Protein AF-A0A537E6P3-F1 (afdb_monomer_lite)

Radius of gyration: 14.74 Å; chains: 1; bounding box: 36×31×31 Å

Secondary structure (DSSP, 8-state):
-EEEETTEEEE----TTSHHHHHHHH--EEEE--B-TTS-BSS--EEEEEE----HHHHHHHHHHHS--------

Structure (mmCIF, N/CA/C/O backbone):
data_AF-A0A537E6P3-F1
#
_entry.id   AF-A0A537E6P3-F1
#
loop_
_atom_site.group_PDB
_atom_site.id
_atom_site.type_symbol
_atom_site.label_atom_id
_atom_site.label_alt_id
_atom_site.label_comp_id
_atom_site.label_asym_id
_atom_site.label_entity_id
_atom_site.label_seq_id
_atom_site.pdbx_PDB_ins_code
_atom_site.Cartn_x
_atom_site.Cartn_y
_atom_site.Cartn_z
_atom_site.occupancy
_atom_site.B_iso_or_equiv
_atom_site.auth_seq_id
_atom_site.auth_comp_id
_atom_site.auth_asym_id
_atom_site.auth_atom_id
_atom_site.pdbx_PDB_model_num
ATOM 1 N N . MET A 1 1 ? -2.844 -0.056 4.317 1.00 70.62 1 MET A N 1
ATOM 2 C CA . MET A 1 1 ? -3.494 0.347 3.047 1.00 70.62 1 MET A CA 1
ATOM 3 C C . MET A 1 1 ? -3.601 -0.866 2.131 1.00 70.62 1 MET A C 1
ATOM 5 O O . MET A 1 1 ? -2.643 -1.616 1.975 1.00 70.62 1 MET A O 1
ATOM 9 N N . VAL A 1 2 ? -4.761 -1.053 1.520 1.00 64.44 2 VAL A N 1
ATOM 10 C CA . VAL A 1 2 ? -5.078 -2.100 0.548 1.00 64.44 2 VAL A CA 1
ATOM 11 C C . VAL A 1 2 ? -5.332 -1.441 -0.798 1.00 64.44 2 VAL A C 1
ATOM 13 O O . VAL A 1 2 ? -5.985 -0.410 -0.870 1.00 64.44 2 VAL A O 1
ATOM 16 N N . LEU A 1 3 ? -4.793 -2.012 -1.866 1.00 63.97 3 LEU A N 1
ATOM 17 C CA . LEU A 1 3 ? -4.908 -1.517 -3.232 1.00 63.97 3 LEU A CA 1
ATOM 18 C C . LEU A 1 3 ? -5.539 -2.621 -4.080 1.00 63.97 3 LEU A C 1
ATOM 20 O O . LEU A 1 3 ? -4.938 -3.684 -4.256 1.00 63.97 3 LEU A O 1
ATOM 24 N N . ARG A 1 4 ? -6.759 -2.399 -4.581 1.00 45.69 4 ARG A N 1
ATOM 25 C CA . ARG A 1 4 ? -7.544 -3.443 -5.258 1.00 45.69 4 ARG A CA 1
ATOM 26 C C . ARG A 1 4 ? -7.653 -3.175 -6.759 1.00 45.69 4 ARG A C 1
ATOM 28 O O . ARG A 1 4 ? -8.242 -2.183 -7.180 1.00 45.69 4 ARG A O 1
ATOM 35 N N . ARG A 1 5 ? -7.149 -4.105 -7.575 1.00 55.25 5 ARG A N 1
ATOM 36 C CA . ARG A 1 5 ? -7.598 -4.322 -8.960 1.00 55.25 5 ARG A CA 1
ATOM 37 C C . ARG A 1 5 ? -8.696 -5.385 -8.920 1.00 55.25 5 ARG A C 1
ATOM 39 O O . ARG A 1 5 ? -8.627 -6.293 -8.090 1.00 55.25 5 ARG A O 1
ATOM 46 N N . LYS A 1 6 ? -9.680 -5.338 -9.826 1.00 48.03 6 LYS A N 1
ATOM 47 C CA . LYS A 1 6 ? -10.514 -6.517 -10.116 1.00 48.03 6 LYS A CA 1
ATOM 48 C C . LYS A 1 6 ? -9.540 -7.663 -10.469 1.00 48.03 6 LYS A C 1
ATOM 50 O O . LYS A 1 6 ? -8.918 -7.607 -11.518 1.00 48.03 6 LYS A O 1
ATOM 55 N N . GLN A 1 7 ? -9.343 -8.6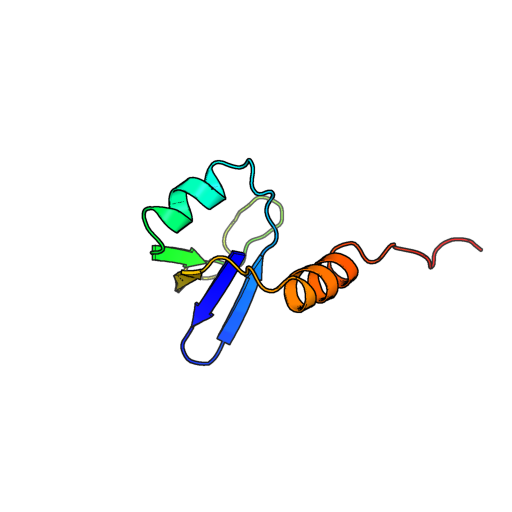09 -9.546 1.00 52.94 7 GLN A N 1
ATOM 56 C CA . GLN A 1 7 ? -8.461 -9.795 -9.597 1.00 52.94 7 GLN A CA 1
ATOM 57 C C . GLN A 1 7 ? -6.974 -9.694 -9.159 1.00 52.94 7 GLN A C 1
ATOM 59 O O . GLN A 1 7 ? -6.397 -10.748 -8.939 1.00 52.94 7 GLN A O 1
ATOM 64 N N . ASN A 1 8 ? -6.369 -8.523 -8.885 1.00 74.62 8 ASN A N 1
ATOM 65 C CA . ASN A 1 8 ? -5.009 -8.440 -8.287 1.00 74.62 8 ASN A CA 1
ATOM 66 C C . ASN A 1 8 ? -4.978 -7.492 -7.077 1.00 74.62 8 ASN A C 1
ATOM 68 O O . ASN A 1 8 ? -5.231 -6.293 -7.207 1.00 74.62 8 ASN A O 1
ATOM 72 N N . LEU A 1 9 ? -4.658 -8.027 -5.897 1.00 83.44 9 LEU A N 1
ATOM 73 C CA . LEU A 1 9 ? -4.638 -7.296 -4.630 1.00 83.44 9 LEU A CA 1
ATOM 74 C C . LEU A 1 9 ? -3.202 -6.989 -4.201 1.00 83.44 9 LEU A C 1
ATOM 76 O O . LEU A 1 9 ? -2.420 -7.907 -3.963 1.00 83.44 9 LEU A O 1
ATOM 80 N N . VAL A 1 10 ? -2.877 -5.709 -4.040 1.00 86.88 10 VAL A N 1
ATOM 81 C CA . VAL A 1 10 ? -1.597 -5.258 -3.482 1.00 86.88 10 VAL A CA 1
ATOM 82 C C . VAL A 1 10 ? -1.846 -4.701 -2.083 1.00 86.88 10 VAL A C 1
ATOM 84 O O . VAL A 1 10 ? -2.809 -3.973 -1.855 1.00 86.88 10 VAL A O 1
ATOM 87 N N . ARG A 1 11 ? -0.988 -5.042 -1.120 1.00 87.88 11 ARG A N 1
ATOM 88 C CA . ARG A 1 11 ? -1.037 -4.479 0.236 1.00 87.88 11 ARG A CA 1
ATOM 89 C C . ARG A 1 11 ? 0.213 -3.661 0.496 1.00 87.88 11 ARG A C 1
ATOM 91 O O . ARG A 1 11 ? 1.313 -4.095 0.172 1.00 87.88 11 ARG A O 1
ATOM 98 N N . ALA A 1 12 ? 0.023 -2.493 1.093 1.00 88.12 12 ALA A N 1
ATOM 99 C CA . ALA A 1 12 ? 1.098 -1.609 1.507 1.00 88.12 12 ALA A CA 1
ATOM 100 C C . ALA A 1 12 ? 0.879 -1.182 2.958 1.00 88.12 12 ALA A C 1
ATOM 102 O O . ALA A 1 12 ? -0.232 -0.813 3.366 1.00 88.12 12 ALA A O 1
ATOM 103 N N . HIS A 1 13 ? 1.953 -1.228 3.735 1.00 88.50 13 HIS A N 1
ATOM 104 C CA . HIS A 1 13 ? 1.952 -0.750 5.106 1.00 88.50 13 HIS A CA 1
ATOM 105 C C . HIS A 1 13 ? 2.334 0.734 5.152 1.00 88.50 13 HIS A C 1
ATOM 107 O O . HIS A 1 13 ? 3.172 1.201 4.383 1.00 88.50 13 HIS A O 1
ATOM 113 N N . THR A 1 14 ? 1.655 1.478 6.015 1.00 88.75 14 THR A N 1
ATOM 114 C CA . THR A 1 14 ? 1.939 2.877 6.335 1.00 88.75 14 THR A CA 1
ATOM 115 C C . THR A 1 14 ? 1.356 3.147 7.711 1.00 88.75 14 THR A C 1
ATOM 117 O O . THR A 1 14 ? 0.271 2.637 8.000 1.00 88.75 14 THR A O 1
ATOM 120 N N . ASP A 1 15 ? 2.028 3.976 8.503 1.00 85.12 15 ASP A N 1
ATOM 121 C CA . ASP A 1 15 ? 1.490 4.397 9.793 1.00 85.12 15 ASP A CA 1
ATOM 122 C C . ASP A 1 15 ? 0.256 5.288 9.604 1.00 85.12 15 ASP A C 1
ATOM 124 O O . ASP A 1 15 ? 0.131 6.039 8.620 1.00 85.12 15 ASP A O 1
ATOM 128 N N . ASP A 1 16 ? -0.656 5.192 10.566 1.00 84.62 16 ASP A N 1
ATOM 129 C CA . ASP A 1 16 ? -1.927 5.915 10.637 1.00 84.62 16 ASP A CA 1
ATOM 130 C C . ASP A 1 16 ? -1.748 7.439 10.730 1.00 84.62 16 ASP A C 1
ATOM 132 O O . ASP A 1 16 ? -2.507 8.201 10.127 1.00 84.62 16 ASP A O 1
ATOM 136 N N . SER A 1 17 ? -0.682 7.883 11.393 1.00 84.50 17 SER A N 1
ATOM 137 C CA . SER A 1 17 ? -0.306 9.289 11.572 1.00 84.50 17 SER A CA 1
ATOM 138 C C . SER A 1 17 ? 0.131 9.986 10.276 1.00 84.50 17 SER A C 1
ATOM 140 O O . SER A 1 17 ? 0.226 11.216 10.215 1.00 84.50 17 SER A O 1
ATOM 142 N N . THR A 1 18 ? 0.375 9.233 9.201 1.00 89.56 18 THR A N 1
ATOM 143 C CA . THR A 1 18 ? 0.919 9.794 7.963 1.00 89.56 18 THR A CA 1
ATOM 144 C C . THR A 1 18 ? -0.132 10.522 7.123 1.00 89.56 18 THR A C 1
ATOM 146 O O . THR A 1 18 ? -1.289 10.118 6.985 1.00 89.56 18 THR A O 1
ATOM 149 N N . GLY A 1 19 ? 0.308 11.563 6.408 1.00 92.38 19 GLY A N 1
ATOM 150 C CA . GLY A 1 19 ? -0.537 12.261 5.433 1.00 92.38 19 GLY A CA 1
ATOM 151 C C . GLY A 1 19 ? -1.070 11.365 4.302 1.00 92.38 19 GLY A C 1
ATOM 152 O O . GLY A 1 19 ? -2.030 11.746 3.635 1.00 92.38 19 GLY A O 1
ATOM 153 N N . LYS A 1 20 ? -0.492 10.171 4.090 1.00 90.31 20 LYS A N 1
ATOM 154 C CA . LYS A 1 20 ? -0.963 9.201 3.090 1.00 90.31 20 LYS A CA 1
ATOM 155 C C . LYS A 1 20 ? -2.359 8.692 3.441 1.00 90.31 20 LYS A C 1
ATOM 157 O O . LYS A 1 20 ? -3.236 8.722 2.584 1.00 90.31 20 LYS A O 1
ATOM 162 N N . VAL A 1 21 ? -2.581 8.316 4.703 1.00 91.88 21 VAL A N 1
ATOM 163 C CA . VAL A 1 21 ? -3.873 7.809 5.194 1.00 91.88 21 VAL A CA 1
ATOM 164 C C . VAL A 1 21 ? -4.964 8.862 5.030 1.00 91.88 21 VAL A C 1
ATOM 166 O O . VAL A 1 21 ? -6.015 8.578 4.454 1.00 91.88 21 VAL A O 1
ATOM 169 N N . LYS A 1 22 ? -4.671 10.112 5.412 1.00 91.44 22 LYS A N 1
ATOM 170 C CA . LYS A 1 22 ? -5.588 11.248 5.220 1.00 91.44 22 LYS A CA 1
ATOM 171 C C . LYS A 1 22 ? -5.949 11.455 3.743 1.00 91.44 22 LYS A C 1
ATOM 173 O O . LYS A 1 22 ? -7.116 11.659 3.416 1.00 91.44 22 LYS A O 1
ATOM 178 N N . ARG A 1 23 ? -4.965 1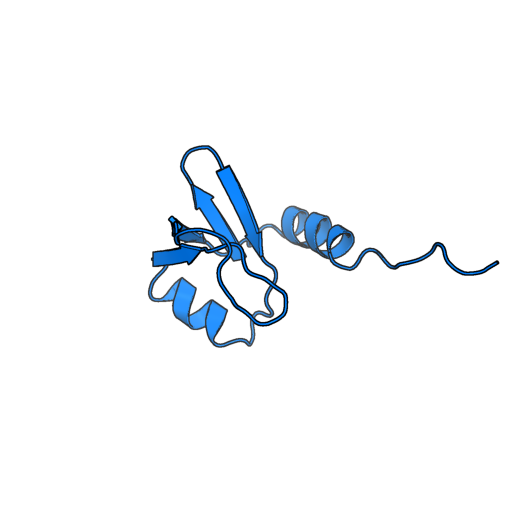1.376 2.836 1.00 93.44 23 ARG A N 1
ATOM 179 C CA . ARG A 1 23 ? -5.189 11.538 1.387 1.00 93.44 23 ARG A CA 1
ATOM 180 C C . ARG A 1 23 ? -6.039 10.415 0.800 1.00 93.44 23 ARG A C 1
ATOM 182 O O . ARG A 1 23 ? -6.956 10.722 0.054 1.00 93.44 23 ARG A O 1
ATOM 189 N N . ILE A 1 24 ? -5.774 9.159 1.160 1.00 92.94 24 ILE A N 1
ATOM 190 C CA . ILE A 1 24 ? -6.538 7.994 0.679 1.00 92.94 24 ILE A CA 1
ATOM 191 C C . ILE A 1 24 ? -7.985 8.044 1.165 1.00 92.94 24 ILE A C 1
ATOM 193 O O . ILE A 1 24 ? -8.895 7.797 0.381 1.00 92.94 24 ILE A O 1
ATOM 197 N N . SER A 1 25 ? -8.193 8.408 2.435 1.00 90.88 25 SER A N 1
ATOM 198 C CA . SER A 1 25 ? -9.532 8.581 3.008 1.00 90.88 25 SER A CA 1
ATOM 199 C C . SER A 1 25 ? -10.332 9.661 2.263 1.00 90.88 25 SER A C 1
ATOM 201 O O . SER A 1 25 ? -11.509 9.475 1.967 1.00 90.88 25 SER A O 1
ATOM 203 N N . ARG A 1 26 ? -9.677 10.766 1.870 1.00 94.50 26 ARG A N 1
ATOM 204 C CA . ARG A 1 26 ? -10.314 11.866 1.124 1.00 94.50 26 ARG A CA 1
ATOM 205 C C . ARG A 1 26 ? -10.500 11.580 -0.372 1.00 94.50 26 ARG A C 1
ATOM 207 O O . ARG A 1 26 ? -11.500 11.989 -0.951 1.00 94.50 26 ARG A O 1
ATOM 214 N N . ASN A 1 27 ? -9.526 10.943 -1.017 1.00 95.56 27 ASN A N 1
ATOM 215 C CA . ASN A 1 27 ? -9.563 10.564 -2.427 1.00 95.56 27 ASN A CA 1
ATOM 216 C C . ASN A 1 27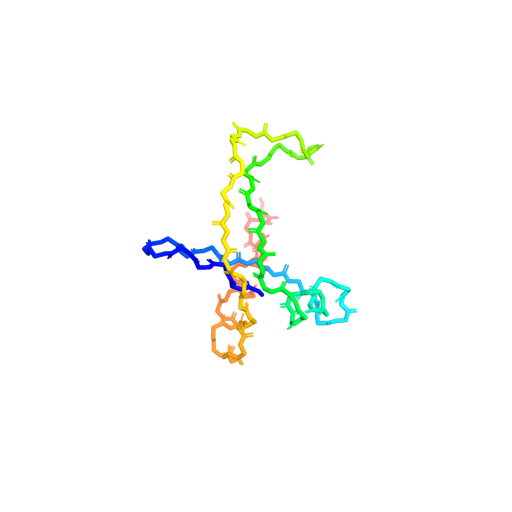 ? -8.856 9.210 -2.618 1.00 95.56 27 ASN A C 1
ATOM 218 O O . ASN A 1 27 ? -7.624 9.162 -2.673 1.00 95.56 27 ASN A O 1
ATOM 222 N N . PRO A 1 28 ? -9.611 8.112 -2.775 1.00 93.62 28 PRO A N 1
ATOM 223 C CA . PRO A 1 28 ? -9.040 6.772 -2.843 1.00 93.62 28 PRO A CA 1
ATOM 224 C C . PRO A 1 28 ? -8.447 6.427 -4.216 1.00 93.62 28 PRO A C 1
ATOM 226 O O . PRO A 1 28 ? -7.981 5.305 -4.407 1.00 93.62 28 PRO A O 1
ATOM 229 N N . LYS A 1 29 ? -8.478 7.338 -5.200 1.00 94.69 29 LYS A N 1
ATOM 230 C CA . LYS A 1 29 ? -7.850 7.113 -6.509 1.00 94.69 29 LYS A CA 1
ATOM 231 C C . LYS A 1 29 ? -6.332 7.193 -6.373 1.00 94.69 29 LYS A C 1
ATOM 233 O O . LYS A 1 29 ? -5.801 8.203 -5.914 1.00 94.69 29 LYS A O 1
ATOM 238 N N . VAL A 1 30 ? -5.638 6.146 -6.803 1.00 92.94 30 VAL A N 1
ATOM 239 C CA . VAL A 1 30 ? -4.176 6.052 -6.722 1.00 92.94 30 VAL A CA 1
ATOM 240 C C . VAL A 1 30 ? -3.584 5.497 -8.011 1.00 92.94 30 VAL A C 1
ATOM 242 O O . VAL A 1 30 ? -4.264 4.830 -8.787 1.00 92.94 30 VAL A O 1
ATOM 245 N N . ARG A 1 31 ? -2.290 5.743 -8.201 1.00 92.25 31 ARG A N 1
ATOM 246 C CA . ARG A 1 31 ? -1.478 5.156 -9.266 1.00 92.25 31 ARG A CA 1
ATOM 247 C C . ARG A 1 31 ? -0.354 4.342 -8.655 1.00 92.25 31 ARG A C 1
ATOM 249 O O . ARG A 1 31 ? 0.272 4.784 -7.693 1.00 92.25 31 ARG A O 1
ATOM 256 N N . ILE A 1 32 ? -0.109 3.161 -9.208 1.00 90.75 32 ILE A N 1
ATOM 257 C CA . ILE A 1 32 ? 0.899 2.223 -8.713 1.00 90.75 32 ILE A CA 1
ATOM 258 C C . ILE A 1 32 ? 1.856 1.918 -9.853 1.00 90.75 32 ILE A C 1
ATOM 260 O O . ILE A 1 32 ? 1.424 1.449 -10.899 1.00 90.75 32 ILE A O 1
ATOM 264 N N . ALA A 1 33 ? 3.148 2.137 -9.638 1.00 91.06 33 ALA A N 1
ATOM 265 C CA . ALA A 1 33 ? 4.187 1.714 -10.565 1.00 91.06 33 ALA A CA 1
ATOM 266 C C . ALA A 1 33 ? 5.258 0.930 -9.797 1.00 91.06 33 ALA A C 1
ATOM 268 O O . ALA A 1 33 ? 5.705 1.398 -8.744 1.00 91.06 33 ALA A O 1
ATOM 269 N N . PRO A 1 34 ? 5.699 -0.241 -10.288 1.00 91.31 34 PRO A N 1
ATOM 270 C CA . PRO A 1 34 ? 6.907 -0.860 -9.766 1.00 91.31 34 PRO A CA 1
ATOM 271 C C . PRO A 1 34 ? 8.096 0.055 -10.071 1.00 91.31 34 PRO A C 1
ATOM 273 O O . PRO A 1 34 ? 8.192 0.608 -11.166 1.00 91.31 34 PRO A O 1
ATOM 276 N N . SER A 1 35 ? 9.016 0.215 -9.126 1.00 91.94 35 SER A N 1
ATOM 277 C CA . SER A 1 35 ? 10.175 1.097 -9.283 1.00 91.94 35 SER A CA 1
ATOM 278 C C . SER A 1 35 ? 11.465 0.451 -8.779 1.00 91.94 35 SER A C 1
ATOM 280 O O . SER A 1 35 ? 11.464 -0.578 -8.098 1.00 91.94 35 SER A O 1
ATOM 282 N N . TYR A 1 36 ? 12.600 1.018 -9.185 1.00 92.81 36 TYR A N 1
ATOM 283 C CA . TYR A 1 36 ? 13.892 0.750 -8.556 1.00 92.81 36 TYR A CA 1
ATOM 284 C C . TYR A 1 36 ? 13.976 1.444 -7.194 1.00 92.81 36 TYR A C 1
ATOM 286 O O . TYR A 1 36 ? 13.209 2.358 -6.906 1.00 92.81 36 TYR A O 1
ATOM 294 N N . PHE A 1 37 ? 14.972 1.075 -6.386 1.00 86.38 37 PHE A N 1
ATOM 295 C CA . PHE A 1 37 ? 15.203 1.669 -5.064 1.00 86.38 37 PHE A CA 1
ATOM 296 C C . PHE A 1 37 ? 15.286 3.209 -5.082 1.00 86.38 37 PHE A C 1
ATOM 298 O O . PHE A 1 37 ? 14.831 3.865 -4.154 1.00 86.38 37 PHE A O 1
ATOM 305 N N . ARG A 1 38 ? 15.792 3.801 -6.175 1.00 91.06 38 ARG A N 1
ATOM 306 C CA . ARG A 1 38 ? 15.859 5.262 -6.381 1.00 91.06 38 ARG A CA 1
ATOM 307 C C . ARG A 1 38 ? 14.590 5.883 -6.988 1.00 91.06 38 ARG A C 1
ATOM 309 O O . ARG A 1 38 ? 14.631 7.005 -7.473 1.00 91.06 38 ARG A O 1
ATOM 316 N N . GLY A 1 39 ? 13.478 5.154 -7.037 1.00 86.69 39 GLY A N 1
ATOM 317 C CA . GLY A 1 39 ? 12.190 5.670 -7.506 1.00 86.69 39 GLY A CA 1
ATOM 318 C C . GLY A 1 39 ? 12.010 5.737 -9.026 1.00 86.69 39 GLY A C 1
ATOM 319 O O . GLY A 1 39 ? 10.936 6.126 -9.470 1.00 86.69 39 GLY A O 1
ATOM 320 N N . LYS A 1 40 ? 12.993 5.315 -9.838 1.00 92.62 40 LYS A N 1
ATOM 321 C CA . LYS A 1 40 ? 12.815 5.197 -11.299 1.00 92.62 40 LYS A CA 1
ATOM 322 C C . LYS A 1 40 ? 11.753 4.123 -11.603 1.00 92.62 40 LYS A C 1
ATOM 324 O O . LYS A 1 40 ? 11.968 2.977 -11.195 1.00 92.62 40 LYS A O 1
ATOM 329 N N . PRO A 1 41 ? 10.639 4.438 -12.290 1.00 92.88 41 PRO A N 1
ATOM 330 C CA . PRO A 1 41 ? 9.633 3.443 -12.659 1.00 92.88 41 PRO A CA 1
ATOM 331 C C . PRO A 1 41 ? 10.207 2.358 -13.582 1.00 92.88 41 PRO A C 1
ATOM 333 O O . PRO A 1 41 ? 11.027 2.642 -14.453 1.00 92.88 41 PRO A O 1
ATOM 336 N N . LYS A 1 42 ? 9.783 1.110 -13.368 1.00 93.50 42 LYS A N 1
ATOM 337 C CA . LYS A 1 42 ? 10.120 -0.070 -14.185 1.00 93.50 42 LYS A CA 1
ATOM 338 C C . LYS A 1 42 ? 9.072 -0.368 -15.257 1.00 93.50 42 LYS A C 1
ATOM 340 O O . LYS A 1 42 ? 9.361 -1.096 -16.195 1.00 93.50 42 LYS A O 1
ATOM 345 N N . ALA A 1 43 ? 7.862 0.145 -15.076 1.00 91.69 43 ALA A N 1
ATOM 346 C CA . ALA A 1 43 ? 6.733 -0.033 -15.973 1.00 91.69 43 ALA A CA 1
ATOM 347 C C . ALA A 1 43 ? 5.796 1.175 -15.852 1.00 91.69 43 ALA A C 1
ATOM 349 O O . ALA A 1 43 ? 5.959 2.003 -14.946 1.00 91.69 43 ALA A O 1
ATOM 350 N N . GLU A 1 44 ? 4.816 1.251 -16.750 1.00 92.25 44 GLU A N 1
ATOM 351 C CA . GLU A 1 44 ? 3.739 2.231 -16.658 1.00 92.25 44 GLU A CA 1
ATOM 352 C C . GLU A 1 44 ? 2.971 2.107 -15.342 1.00 92.25 44 GLU A C 1
ATOM 354 O O . GLU A 1 44 ? 2.894 1.042 -14.716 1.00 92.25 44 GLU A O 1
ATOM 359 N N . TYR A 1 45 ? 2.408 3.234 -14.911 1.00 91.25 45 TYR A N 1
ATOM 360 C CA . TYR A 1 45 ? 1.557 3.242 -13.740 1.00 91.25 45 TYR A CA 1
ATOM 361 C C . TYR A 1 45 ? 0.210 2.599 -14.053 1.00 91.25 45 TYR A C 1
ATOM 363 O O . TYR A 1 45 ? -0.363 2.767 -15.124 1.00 91.25 45 TYR A O 1
ATOM 371 N N . ILE A 1 46 ? -0.322 1.903 -13.060 1.00 89.94 46 ILE A N 1
ATOM 372 C CA . ILE A 1 46 ? -1.654 1.322 -13.097 1.00 89.94 46 ILE A CA 1
ATOM 373 C C . ILE A 1 46 ? -2.551 2.177 -12.209 1.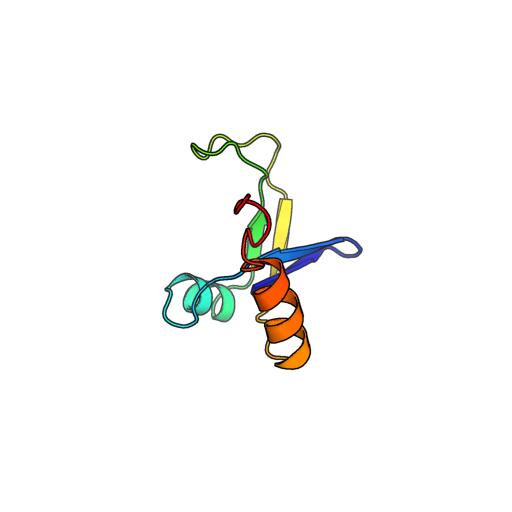00 89.94 46 ILE A C 1
ATOM 375 O O . ILE A 1 46 ? -2.234 2.394 -11.034 1.00 89.94 46 ILE A O 1
ATOM 379 N N . ASP A 1 47 ? -3.671 2.647 -12.755 1.00 92.81 47 ASP A N 1
ATOM 380 C CA . ASP A 1 47 ? -4.724 3.270 -11.958 1.00 92.81 47 ASP A CA 1
ATOM 381 C C . ASP A 1 47 ? -5.419 2.212 -11.086 1.00 92.81 47 ASP A C 1
ATOM 383 O O . ASP A 1 47 ? -5.774 1.117 -11.533 1.00 92.81 47 ASP A O 1
ATOM 387 N N . ALA A 1 48 ? -5.613 2.541 -9.814 1.00 91.12 48 ALA A N 1
ATOM 388 C CA . ALA A 1 48 ? -6.212 1.659 -8.825 1.00 91.12 48 ALA A CA 1
ATOM 389 C C . ALA A 1 48 ? -7.051 2.447 -7.812 1.00 91.12 48 ALA A C 1
ATOM 391 O O . ALA A 1 48 ? -7.046 3.683 -7.769 1.00 91.12 48 ALA A O 1
ATOM 392 N N . ARG A 1 49 ? -7.767 1.706 -6.961 1.00 92.19 49 ARG A N 1
ATOM 393 C CA . ARG A 1 49 ? -8.461 2.257 -5.797 1.00 92.19 49 ARG A CA 1
ATOM 394 C C . ARG A 1 49 ? -7.836 1.723 -4.513 1.00 92.19 49 ARG A C 1
ATOM 396 O O . ARG A 1 49 ? -7.596 0.519 -4.389 1.00 92.19 49 ARG A O 1
ATOM 403 N N . ALA A 1 50 ? -7.567 2.636 -3.588 1.00 92.62 50 ALA A N 1
ATOM 404 C CA . ALA A 1 50 ? -7.064 2.348 -2.259 1.00 92.62 50 ALA A CA 1
ATOM 405 C C . ALA A 1 50 ? -8.194 2.280 -1.229 1.00 92.62 50 ALA A C 1
ATOM 407 O O . ALA A 1 50 ? -9.115 3.092 -1.242 1.00 92.62 50 ALA A O 1
ATOM 408 N N . GLU A 1 51 ? -8.068 1.337 -0.307 1.00 91.44 51 GLU A N 1
ATOM 409 C CA . GLU A 1 51 ? -8.928 1.140 0.853 1.00 91.44 51 GLU A CA 1
ATOM 410 C C . GLU A 1 51 ? -8.044 0.996 2.097 1.00 91.44 51 GLU A C 1
ATOM 412 O O . GLU A 1 51 ? -6.877 0.594 2.023 1.00 91.44 51 GLU A O 1
ATOM 417 N N . LEU A 1 52 ? -8.558 1.377 3.261 1.00 90.88 52 LEU A N 1
ATOM 418 C CA . LEU A 1 52 ? -7.869 1.115 4.520 1.00 90.88 52 LEU A CA 1
ATOM 419 C C . LEU A 1 52 ? -8.263 -0.285 4.988 1.00 90.88 52 LEU A C 1
ATOM 421 O O . LEU A 1 52 ? -9.443 -0.608 5.027 1.00 90.88 52 LEU A O 1
ATOM 425 N N . GLU A 1 53 ? -7.267 -1.110 5.315 1.00 90.44 53 GLU A N 1
ATOM 426 C CA . GLU A 1 53 ? -7.530 -2.369 6.012 1.00 90.44 53 GLU A CA 1
ATOM 427 C C . GLU A 1 53 ? -7.727 -2.047 7.480 1.00 90.44 53 GLU A C 1
ATOM 429 O O . GLU A 1 53 ? -6.849 -1.423 8.079 1.00 90.44 53 GLU A O 1
ATOM 434 N N . THR A 1 54 ? -8.856 -2.468 8.031 1.00 87.31 54 THR A N 1
ATOM 435 C CA . THR A 1 54 ? -9.207 -2.262 9.437 1.00 87.31 54 THR A CA 1
ATOM 436 C C . THR A 1 54 ? -9.343 -3.576 10.191 1.00 87.31 54 THR A C 1
ATOM 438 O O . THR A 1 54 ? -9.427 -3.542 11.414 1.00 87.31 54 THR A O 1
ATOM 441 N N . SER A 1 55 ? -9.330 -4.727 9.502 1.00 91.31 55 SER A N 1
ATOM 442 C CA . SER A 1 55 ? -9.359 -6.037 10.152 1.00 91.31 55 SER A CA 1
ATOM 443 C C . SER A 1 55 ? -8.072 -6.261 10.958 1.00 91.31 55 SER A C 1
ATOM 445 O O . SER A 1 55 ? -6.999 -6.369 10.351 1.00 91.31 55 SER A O 1
ATOM 447 N N . PRO A 1 56 ? -8.148 -6.376 12.301 1.00 89.94 56 PRO A N 1
ATOM 448 C CA . PRO A 1 56 ? -6.967 -6.594 13.135 1.00 89.94 56 PRO A CA 1
AT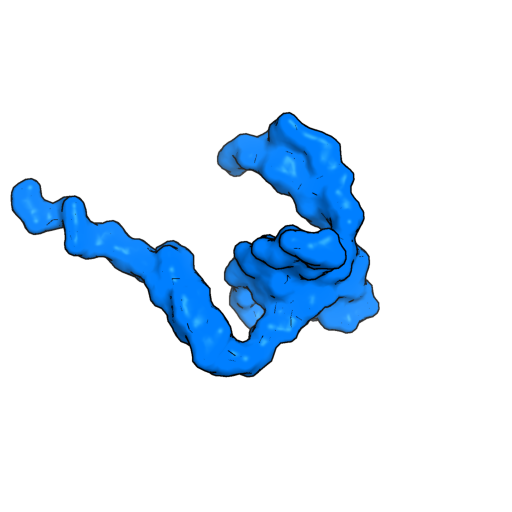OM 449 C C . PRO A 1 56 ? -6.216 -7.873 12.753 1.00 89.94 56 PRO A C 1
ATOM 451 O O . PRO A 1 56 ? -4.992 -7.862 12.654 1.00 89.94 56 PRO A O 1
ATOM 454 N N . GLU A 1 57 ? -6.950 -8.940 12.425 1.00 92.56 57 GLU A N 1
ATOM 455 C CA . GLU A 1 57 ? -6.390 -10.226 11.993 1.00 92.56 57 GLU A CA 1
ATOM 456 C C . GLU A 1 57 ? -5.543 -10.080 10.717 1.00 92.56 57 GLU A C 1
ATOM 458 O O . GLU A 1 57 ? -4.416 -10.575 10.627 1.00 92.56 57 GLU A O 1
ATOM 463 N N . ILE A 1 58 ? -6.059 -9.361 9.713 1.00 89.62 58 ILE A N 1
ATOM 464 C CA . ILE A 1 58 ? -5.316 -9.121 8.471 1.00 89.62 58 ILE A CA 1
ATOM 465 C C . ILE A 1 58 ? -4.106 -8.226 8.750 1.00 89.62 58 ILE A C 1
ATOM 467 O O . ILE A 1 58 ? -3.019 -8.497 8.231 1.00 89.62 58 ILE A O 1
ATOM 471 N N . ILE A 1 59 ? -4.269 -7.180 9.562 1.00 89.25 59 ILE A N 1
ATOM 472 C CA . ILE A 1 59 ? -3.179 -6.269 9.927 1.00 89.25 59 ILE A CA 1
ATOM 473 C C . ILE A 1 59 ? -2.037 -7.051 10.580 1.00 89.25 59 ILE A C 1
ATOM 475 O O . ILE A 1 59 ? -0.911 -6.979 10.090 1.00 89.25 59 ILE A O 1
ATOM 479 N N . GLU A 1 60 ? -2.316 -7.858 11.601 1.00 88.94 60 GLU A N 1
ATOM 480 C CA . GLU A 1 60 ? -1.316 -8.658 12.314 1.00 88.94 60 GLU A CA 1
ATOM 481 C C . GLU A 1 60 ? -0.624 -9.678 11.394 1.00 88.94 60 GLU A C 1
ATOM 483 O O . GLU A 1 60 ? 0.611 -9.790 11.360 1.00 88.94 60 GLU A O 1
ATOM 488 N N . LYS A 1 61 ? -1.401 -10.362 10.546 1.00 89.12 61 LYS A N 1
ATOM 489 C CA . LYS A 1 61 ? -0.889 -11.324 9.560 1.00 89.12 61 LYS A CA 1
ATOM 490 C C . LYS A 1 61 ? 0.105 -10.707 8.576 1.00 89.12 61 LYS A C 1
ATOM 492 O O . LYS A 1 61 ? 1.051 -11.379 8.166 1.00 89.12 61 LYS A O 1
ATOM 497 N N . TYR A 1 62 ? -0.108 -9.468 8.133 1.00 87.00 62 TYR A N 1
ATOM 498 C CA . TYR A 1 62 ? 0.807 -8.805 7.194 1.00 87.00 62 TYR A CA 1
ATOM 499 C C . TYR A 1 62 ? 1.904 -8.007 7.895 1.00 87.00 62 TYR A C 1
ATOM 501 O O . TYR A 1 62 ? 3.011 -7.946 7.365 1.00 87.00 62 TYR A O 1
ATOM 509 N N . HIS A 1 63 ? 1.646 -7.475 9.089 1.00 86.12 63 HIS A N 1
ATOM 510 C CA . HIS A 1 63 ? 2.661 -6.856 9.935 1.00 86.12 63 HIS A CA 1
ATOM 511 C C . HIS A 1 63 ? 3.769 -7.865 10.254 1.00 86.12 63 HIS A C 1
ATOM 513 O O . HIS A 1 63 ? 4.933 -7.623 9.948 1.00 86.12 63 HIS A O 1
ATOM 519 N N . SER A 1 64 ? 3.406 -9.062 10.723 1.00 84.69 64 SER A N 1
ATOM 520 C CA . SER A 1 64 ? 4.372 -10.141 10.961 1.00 84.69 64 SER A CA 1
ATOM 521 C C . SER A 1 64 ? 5.134 -10.559 9.699 1.00 84.69 64 SER A C 1
ATOM 523 O O . SER A 1 64 ? 6.305 -10.894 9.793 1.00 84.69 64 SER A O 1
ATOM 525 N N . LYS A 1 65 ? 4.532 -10.515 8.501 1.00 84.88 65 LYS A N 1
ATOM 526 C CA . LYS A 1 65 ? 5.229 -10.830 7.236 1.00 84.88 65 LYS A CA 1
ATOM 527 C C . LYS A 1 65 ? 6.212 -9.751 6.789 1.00 84.88 65 LYS A C 1
ATOM 529 O O . LYS A 1 65 ? 7.277 -10.101 6.296 1.00 84.88 65 LYS A O 1
ATOM 534 N N . ILE A 1 66 ? 5.843 -8.475 6.910 1.00 83.38 66 ILE A N 1
ATOM 535 C CA . ILE A 1 66 ? 6.683 -7.336 6.504 1.00 83.38 66 ILE A CA 1
ATOM 536 C C . ILE A 1 66 ? 7.856 -7.181 7.473 1.00 83.38 66 ILE A C 1
ATOM 538 O O . ILE A 1 66 ? 8.990 -7.008 7.041 1.00 83.38 66 ILE A O 1
ATOM 542 N N . TYR A 1 67 ? 7.576 -7.298 8.772 1.00 80.75 67 TYR A N 1
ATOM 543 C CA . TYR A 1 67 ? 8.547 -7.152 9.854 1.00 80.75 67 TYR A CA 1
ATOM 544 C C . TYR A 1 67 ? 9.062 -8.493 10.375 1.00 80.75 67 TYR A C 1
ATOM 546 O O . TYR A 1 67 ? 9.604 -8.550 11.480 1.00 80.75 67 TYR A O 1
ATOM 554 N N . LYS A 1 68 ? 8.902 -9.580 9.604 1.00 74.12 68 LYS A N 1
ATOM 555 C CA . LYS A 1 68 ? 9.502 -10.878 9.925 1.00 74.12 68 LYS A CA 1
ATOM 556 C C . LYS A 1 68 ? 10.990 -10.616 10.114 1.00 74.12 68 LYS A C 1
ATOM 558 O O . LYS A 1 68 ? 11.687 -10.300 9.152 1.00 74.12 68 LYS A O 1
ATOM 563 N N . LYS A 1 69 ? 11.443 -10.671 11.373 1.00 52.72 69 LYS A N 1
ATOM 564 C CA . LYS A 1 69 ? 12.853 -10.543 11.731 1.00 52.72 69 LYS A CA 1
ATOM 565 C C . LYS A 1 69 ? 13.639 -11.427 10.774 1.00 52.72 69 LYS A C 1
ATOM 567 O O . LYS A 1 69 ? 13.296 -12.596 10.590 1.00 52.72 69 LYS A O 1
ATOM 572 N N . THR A 1 70 ? 14.730 -10.894 10.250 1.00 52.22 70 THR A N 1
ATOM 573 C CA . THR A 1 70 ? 15.881 -11.667 9.792 1.00 52.22 70 THR A CA 1
ATOM 574 C C . THR A 1 70 ? 16.442 -12.455 10.990 1.00 52.22 70 THR A C 1
ATOM 576 O O . THR A 1 70 ? 17.530 -12.182 11.475 1.00 52.22 70 THR A O 1
ATOM 579 N N . ALA A 1 71 ? 15.678 -13.395 11.546 1.00 49.75 71 ALA A N 1
ATOM 580 C CA . ALA A 1 71 ? 16.062 -14.264 12.653 1.00 49.75 71 ALA A CA 1
ATOM 581 C C . ALA A 1 71 ? 16.743 -15.532 12.113 1.00 49.75 71 ALA A C 1
ATOM 583 O O . ALA A 1 71 ? 16.430 -16.641 12.527 1.00 49.75 71 ALA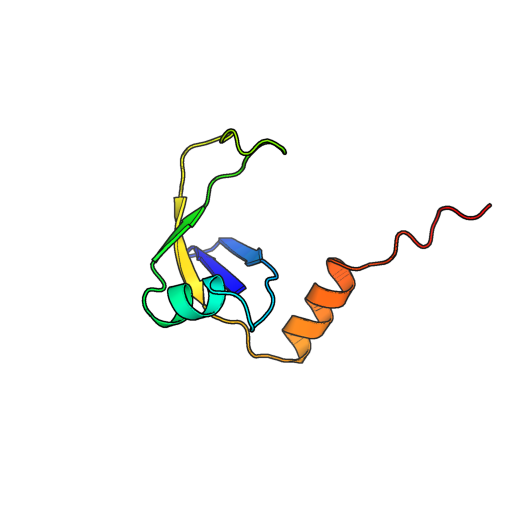 A O 1
ATOM 584 N N . SER A 1 72 ? 17.640 -15.372 11.136 1.00 47.34 72 SER A N 1
ATOM 585 C CA . SER A 1 72 ? 18.425 -16.478 10.571 1.00 47.34 72 SER A CA 1
ATOM 586 C C . SER A 1 72 ? 19.805 -16.030 10.074 1.00 47.34 72 SER A C 1
ATOM 588 O O . SER A 1 72 ? 20.277 -16.489 9.037 1.00 47.34 72 SER A O 1
ATOM 590 N N . LYS A 1 73 ? 20.450 -15.106 10.795 1.00 41.38 73 LYS A N 1
ATOM 591 C CA . LYS A 1 73 ? 21.903 -14.881 10.719 1.00 41.38 73 LYS A CA 1
ATOM 592 C C . LYS A 1 73 ? 22.457 -14.593 12.115 1.00 41.38 73 LYS A C 1
ATOM 594 O O . LYS A 1 73 ? 22.880 -13.487 12.424 1.00 41.38 73 LYS A O 1
ATOM 599 N N . GLN A 1 74 ? 22.396 -15.608 12.964 1.00 44.41 74 GLN A N 1
ATOM 600 C CA . GLN A 1 74 ? 23.356 -15.818 14.042 1.00 44.41 74 GLN A CA 1
ATOM 601 C C . GLN A 1 74 ? 23.676 -17.308 14.021 1.00 44.41 74 GLN A C 1
ATOM 603 O O . GLN A 1 74 ? 22.847 -18.109 14.442 1.00 44.41 74 GLN A O 1
ATOM 608 N N . LEU A 1 75 ? 24.801 -17.630 13.387 1.00 36.56 75 LEU A N 1
ATOM 609 C CA . LEU A 1 75 ? 25.779 -18.675 13.696 1.00 36.56 75 LEU A CA 1
ATOM 610 C C . LEU A 1 75 ? 26.935 -18.494 12.706 1.00 36.56 75 LEU A C 1
ATOM 612 O O . LEU A 1 75 ? 26.639 -18.313 11.501 1.00 36.56 75 LEU A O 1
#

Sequence (75 aa):
MVLRRKQNLVRAHTDDSTGKVKRISRNPKVRIAPSYFRGKPKAEYIDARAELETSPEIIEKYHSKIYKKTASKQL

pLDDT: mean 82.41, std 15.64, range [36.56, 95.56]

Foldseek 3Di:
DWWDDPVDIDDDDDDPPDVVVVCCVVPQWDWDFDDDPVRHGPDDIDIIGDDDDPPPVVVVVVVCVVPVPPPPPDD